Protein AF-A0A235B811-F1 (afdb_monomer)

Foldseek 3Di:
DDPPPDPPPPFDWDQPDDDPDQDQQDKGKTKTFDAAQKKKFKDDPRDTQWIDGAHNRRIDITIGGRHDDDDDIDIDID

Secondary structure (DSSP, 8-state):
--------PPPEEE-----S-PPTTPPPEEEEE-STT-EEEEEETTEEEEEEE--TTSEEEEEPPSS--SS--EEEE-

Mean predicted aligned error: 8.86 Å

Solvent-accessible surface area (backbone atoms only — not comparable to full-atom values): 4874 Å² total; per-residue (Å²): 135,83,80,78,75,72,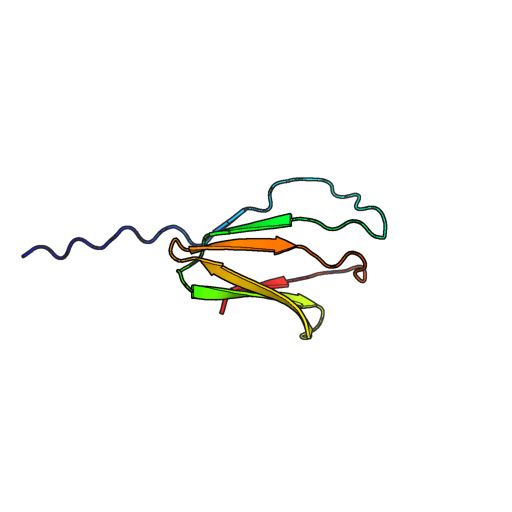79,76,74,74,71,43,80,47,70,67,84,81,66,102,73,71,58,94,59,53,61,51,68,42,35,35,37,47,62,52,71,30,38,39,32,38,30,44,97,87,44,76,78,41,74,36,58,19,39,89,86,4,44,36,68,39,70,48,62,38,70,77,77,89,78,80,70,45,82,43,79,93

Sequence (78 aa):
MTKEKSPKKPIGITIIEKPMDLSPGETVKITGVTLPSVNVELVKDGTVLKKTKSDEVGEYTLETPASWEPGVHTLKIK

Organism: NCBI:txid1642702

Structure (mmCIF, N/CA/C/O backbone):
data_AF-A0A235B811-F1
#
_entry.id   AF-A0A235B811-F1
#
loop_
_atom_site.group_PDB
_atom_site.id
_atom_site.type_symbol
_atom_site.label_atom_id
_atom_site.label_alt_id
_atom_site.label_comp_id
_atom_site.label_asym_id
_atom_site.label_entity_id
_atom_site.label_seq_id
_atom_site.pdbx_PDB_ins_code
_atom_site.Cartn_x
_atom_site.Cartn_y
_atom_site.Cartn_z
_atom_site.occupancy
_atom_site.B_iso_or_equiv
_atom_site.auth_seq_id
_atom_site.auth_comp_id
_atom_site.auth_asym_id
_atom_site.auth_atom_id
_atom_site.pdbx_PDB_model_num
ATOM 1 N N . MET A 1 1 ? -29.962 7.581 27.764 1.00 40.00 1 MET A N 1
ATOM 2 C CA . MET A 1 1 ? -28.581 7.189 27.407 1.00 40.00 1 MET A CA 1
ATOM 3 C C . MET A 1 1 ? -28.427 7.304 25.901 1.00 40.00 1 MET A C 1
ATOM 5 O O . MET A 1 1 ? -28.803 6.396 25.170 1.00 40.00 1 MET A O 1
ATOM 9 N N . THR A 1 2 ? -27.978 8.460 25.427 1.00 40.03 2 THR A N 1
ATOM 10 C CA . THR A 1 2 ? -27.775 8.717 23.999 1.00 40.03 2 THR A CA 1
ATOM 11 C C . THR A 1 2 ? -26.458 8.058 23.603 1.00 40.03 2 THR A C 1
ATOM 13 O O . THR A 1 2 ? -25.412 8.428 24.124 1.00 40.03 2 THR A O 1
ATOM 16 N N . LYS A 1 3 ? -26.497 7.029 22.747 1.00 47.34 3 LYS A N 1
ATOM 17 C CA . LYS A 1 3 ? -25.279 6.467 22.149 1.00 47.34 3 LYS A CA 1
ATOM 18 C C . LYS A 1 3 ? -24.704 7.528 21.215 1.00 47.34 3 LYS A C 1
ATOM 20 O O . LYS A 1 3 ? -25.208 7.707 20.108 1.00 47.34 3 LYS A O 1
ATOM 25 N N . GLU A 1 4 ? -23.694 8.248 21.680 1.00 45.19 4 GLU A N 1
ATOM 26 C CA . GLU A 1 4 ? -22.884 9.121 20.841 1.00 45.19 4 GLU A CA 1
ATOM 27 C C . GLU A 1 4 ? -22.213 8.232 19.785 1.00 45.19 4 GLU A C 1
ATOM 29 O O . GLU A 1 4 ? -21.350 7.408 20.089 1.00 45.19 4 GLU A O 1
ATOM 34 N N . LYS A 1 5 ? -22.701 8.286 18.540 1.00 47.31 5 LYS A N 1
ATOM 35 C CA . LYS A 1 5 ? -22.007 7.656 17.415 1.00 47.31 5 LYS A CA 1
ATOM 36 C C . LYS A 1 5 ? -20.692 8.410 17.272 1.00 47.31 5 LYS A C 1
ATOM 38 O O . LYS A 1 5 ? -20.705 9.545 16.805 1.00 47.31 5 LYS A O 1
ATOM 43 N N . SER A 1 6 ? -19.588 7.781 17.666 1.00 50.78 6 SER A N 1
ATOM 44 C CA . SER A 1 6 ? -18.247 8.288 17.390 1.00 50.78 6 SER A CA 1
ATOM 45 C C . SER A 1 6 ? -18.164 8.706 15.916 1.00 50.78 6 SER A C 1
ATOM 47 O O . SER A 1 6 ? -18.668 7.968 15.054 1.00 50.78 6 SER A O 1
ATOM 49 N N . PRO A 1 7 ? -17.584 9.873 15.595 1.00 49.12 7 PRO A N 1
ATOM 50 C CA . PRO A 1 7 ? -17.464 10.309 14.214 1.00 49.12 7 PRO A CA 1
ATOM 51 C C . PRO A 1 7 ? -16.664 9.253 13.449 1.00 49.12 7 PRO A C 1
ATOM 53 O O . PRO A 1 7 ? -15.521 8.953 13.791 1.00 49.12 7 PRO A O 1
ATOM 56 N N . LYS A 1 8 ? -17.271 8.640 12.425 1.00 53.88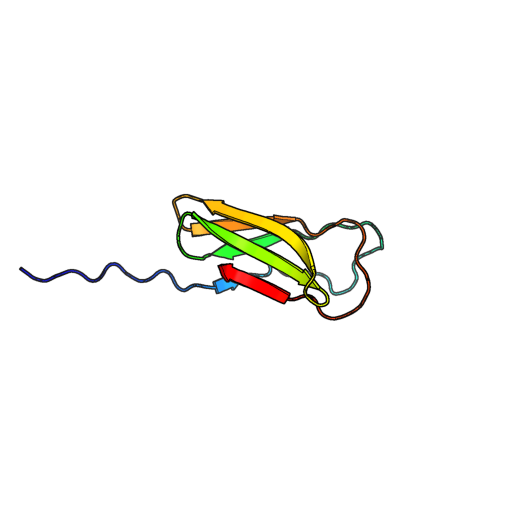 8 LYS A N 1
ATOM 57 C CA . LYS A 1 8 ? -16.531 7.783 11.496 1.00 53.88 8 LYS A CA 1
ATOM 58 C C . LYS A 1 8 ? -15.533 8.690 10.778 1.00 53.88 8 LYS A C 1
ATOM 60 O O . LYS A 1 8 ? -15.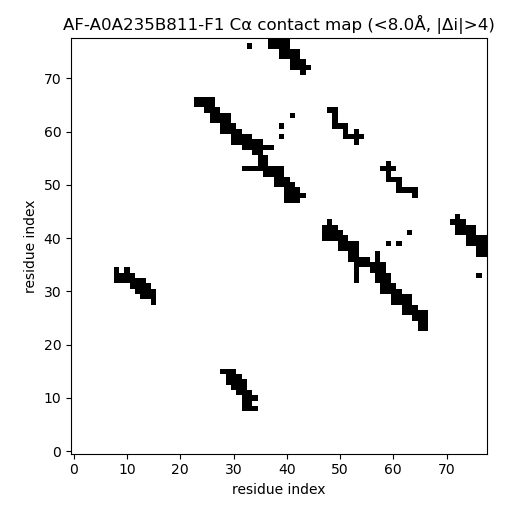953 9.467 9.922 1.00 53.88 8 LYS A O 1
ATOM 65 N N . LYS A 1 9 ? -14.247 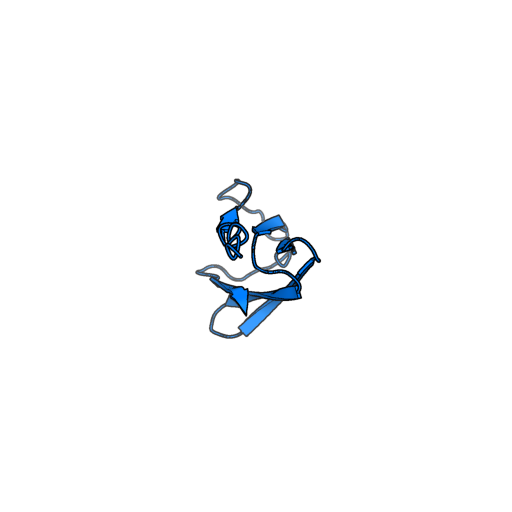8.626 11.149 1.00 54.03 9 LYS A N 1
ATOM 66 C CA . LYS A 1 9 ? -13.159 9.288 10.408 1.00 54.03 9 LYS A CA 1
ATOM 67 C C . LYS A 1 9 ? -13.341 8.889 8.932 1.00 54.03 9 LYS A C 1
ATOM 69 O O . LYS A 1 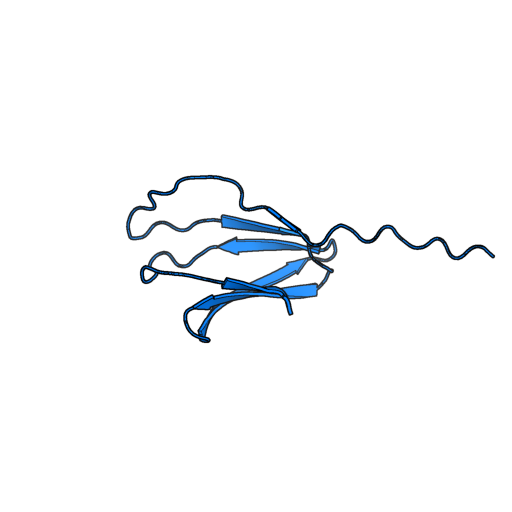9 ? -13.516 7.693 8.672 1.00 54.03 9 LYS A O 1
ATOM 74 N N . PRO A 1 10 ? -13.433 9.839 7.987 1.00 60.19 10 PRO A N 1
ATOM 75 C CA . PRO A 1 10 ? -13.640 9.488 6.590 1.00 60.19 10 PRO A CA 1
ATOM 76 C C . PRO A 1 10 ? -12.465 8.616 6.139 1.00 60.19 10 PRO A C 1
ATOM 78 O O . PRO A 1 10 ? -11.312 9.024 6.254 1.00 60.19 10 PRO A O 1
ATOM 81 N N . ILE A 1 11 ? -12.758 7.393 5.687 1.00 64.12 11 ILE A N 1
ATOM 82 C CA . ILE A 1 11 ? -11.757 6.532 5.052 1.00 64.12 11 ILE A CA 1
ATOM 83 C C . ILE A 1 11 ? -11.399 7.220 3.738 1.00 64.12 11 ILE A C 1
ATOM 85 O O . ILE A 1 11 ? -12.270 7.429 2.893 1.00 64.12 11 ILE A O 1
ATOM 89 N N . GLY A 1 12 ? -10.141 7.617 3.594 1.00 61.62 12 GLY A N 1
ATOM 90 C CA . GLY A 1 12 ? -9.691 8.461 2.500 1.00 61.62 12 GLY A CA 1
ATOM 91 C C . GLY A 1 12 ? -8.233 8.194 2.169 1.00 61.62 12 GLY A C 1
ATOM 92 O O . GLY A 1 12 ? -7.387 8.062 3.054 1.00 61.62 12 GLY A O 1
ATOM 93 N N . ILE A 1 13 ? -7.948 8.106 0.874 1.00 60.94 13 ILE A N 1
ATOM 94 C CA . ILE A 1 13 ? -6.585 8.031 0.357 1.00 60.94 13 ILE A CA 1
ATOM 95 C C . ILE A 1 13 ? -6.176 9.460 0.020 1.00 60.94 13 ILE A C 1
ATOM 97 O O . ILE A 1 13 ? -6.731 10.055 -0.902 1.00 60.94 13 ILE A O 1
ATOM 101 N N . THR A 1 14 ? -5.207 9.997 0.754 1.00 57.09 14 THR A N 1
ATOM 102 C CA . THR A 1 14 ? -4.575 11.268 0.400 1.00 57.09 14 THR A CA 1
ATOM 103 C C . THR A 1 14 ? -3.249 10.942 -0.259 1.00 57.09 14 THR A C 1
ATOM 105 O O . THR A 1 14 ? -2.235 10.753 0.411 1.00 57.09 14 THR A O 1
ATOM 108 N N . ILE A 1 15 ? -3.251 10.861 -1.588 1.00 56.94 15 ILE A N 1
ATOM 109 C CA . ILE A 1 15 ? -1.995 10.878 -2.333 1.00 56.94 15 ILE A CA 1
ATOM 110 C C . ILE A 1 15 ? -1.421 12.276 -2.111 1.00 56.94 15 ILE A C 1
ATOM 112 O O . ILE A 1 15 ? -1.990 13.245 -2.606 1.00 56.94 15 ILE A O 1
ATOM 116 N N . ILE A 1 16 ? -0.355 12.394 -1.316 1.00 51.78 16 ILE A N 1
ATOM 117 C CA . ILE A 1 16 ? 0.375 13.656 -1.201 1.00 51.78 16 ILE A CA 1
ATOM 118 C C . ILE A 1 16 ? 1.041 13.854 -2.568 1.00 51.78 16 ILE A C 1
ATOM 120 O O . ILE A 1 16 ? 2.033 13.211 -2.897 1.00 51.78 16 ILE A O 1
ATOM 124 N N . GLU A 1 17 ? 0.372 14.644 -3.403 1.00 52.34 17 GLU A N 1
ATOM 125 C CA . GLU A 1 17 ? 0.756 15.118 -4.737 1.00 52.34 17 GLU A CA 1
ATOM 126 C C . GLU A 1 17 ? 2.259 15.503 -4.722 1.00 52.34 17 GLU A C 1
ATOM 128 O O . GLU A 1 17 ? 2.662 16.252 -3.837 1.00 52.34 17 GLU A O 1
ATOM 133 N N . LYS A 1 18 ? 3.204 15.033 -5.563 1.00 49.38 18 LYS A N 1
ATOM 134 C CA . LYS A 1 18 ? 3.360 14.998 -7.047 1.00 49.38 18 LYS A CA 1
ATOM 135 C C . LYS A 1 18 ? 4.896 14.710 -7.329 1.00 49.38 18 LYS A C 1
ATOM 137 O O . LYS A 1 18 ? 5.654 14.969 -6.396 1.00 49.38 18 LYS A O 1
ATOM 142 N N . PRO A 1 19 ? 5.431 14.282 -8.521 1.00 54.59 19 PRO A N 1
ATOM 143 C CA . PRO A 1 19 ? 4.861 14.286 -9.871 1.00 54.59 19 PRO A CA 1
ATOM 144 C C . PRO A 1 19 ? 4.713 12.972 -10.635 1.00 54.59 19 PRO A C 1
ATOM 146 O O . PRO A 1 19 ? 5.444 12.008 -10.485 1.00 54.59 19 PRO A O 1
ATOM 149 N N . MET A 1 20 ? 3.781 13.101 -11.579 1.00 47.62 20 MET A N 1
ATOM 150 C CA . MET A 1 20 ? 3.525 12.432 -12.861 1.00 47.62 20 MET A CA 1
ATOM 151 C C . MET A 1 20 ? 4.752 12.084 -13.743 1.00 47.62 20 MET A C 1
ATOM 153 O O . MET A 1 20 ? 4.551 11.660 -14.871 1.00 47.62 20 MET A O 1
ATOM 157 N N . ASP A 1 21 ? 5.978 12.233 -13.234 1.00 57.00 21 ASP A N 1
ATOM 158 C CA . ASP A 1 21 ? 7.256 11.886 -13.868 1.00 57.00 21 ASP A CA 1
ATOM 159 C C . ASP A 1 21 ? 8.179 11.315 -12.787 1.00 57.00 21 ASP A C 1
ATOM 161 O O . ASP A 1 21 ? 9.016 12.013 -12.215 1.00 57.00 21 ASP A O 1
ATOM 165 N N . LEU A 1 22 ? 7.972 10.049 -12.439 1.00 61.69 22 LEU A N 1
ATOM 166 C CA . LEU A 1 22 ? 8.867 9.349 -11.528 1.00 61.69 22 LEU A CA 1
ATOM 167 C C . LEU A 1 22 ? 10.037 8.815 -12.336 1.00 61.69 22 LEU A C 1
ATOM 169 O O . LEU A 1 22 ? 9.839 8.086 -13.312 1.00 61.69 22 LEU A O 1
ATOM 173 N N . SER A 1 23 ? 11.254 9.167 -11.930 1.00 65.38 23 SER A N 1
ATOM 174 C CA . SER A 1 23 ? 12.433 8.557 -12.535 1.00 65.38 23 SER A CA 1
ATOM 175 C C . SER A 1 23 ? 12.472 7.065 -12.181 1.00 65.38 23 SER A C 1
ATOM 177 O O . SER A 1 23 ? 12.070 6.681 -11.076 1.00 65.38 23 SER A O 1
ATOM 179 N N . PRO A 1 24 ? 12.963 6.189 -13.076 1.00 66.19 24 PRO A N 1
ATOM 180 C CA . PRO A 1 24 ? 13.171 4.787 -12.736 1.00 66.19 24 PRO A CA 1
ATOM 181 C C . PRO A 1 24 ? 14.048 4.671 -11.482 1.00 66.19 24 PRO A C 1
ATOM 183 O O . PRO A 1 24 ? 15.146 5.223 -11.448 1.00 66.19 24 PRO A O 1
ATOM 186 N N . GLY A 1 25 ? 13.580 3.955 -10.458 1.00 69.38 25 GLY A N 1
ATOM 187 C CA . GLY A 1 25 ? 14.293 3.820 -9.183 1.00 69.38 25 GLY A CA 1
ATOM 188 C C . GLY A 1 25 ? 13.762 4.706 -8.052 1.00 69.38 25 GLY A C 1
ATOM 189 O O . GLY A 1 25 ? 14.197 4.539 -6.914 1.00 69.38 25 GLY A O 1
ATOM 190 N N . GLU A 1 26 ? 12.830 5.621 -8.323 1.00 73.94 26 GLU A N 1
ATOM 191 C CA . GLU A 1 26 ? 12.296 6.536 -7.315 1.00 73.94 26 GLU A CA 1
ATOM 192 C C . GLU A 1 26 ? 11.098 5.935 -6.557 1.00 73.94 26 GLU A C 1
ATOM 194 O O . GLU A 1 26 ? 10.167 5.374 -7.143 1.00 73.94 26 GLU A O 1
ATOM 199 N N . THR A 1 27 ? 11.123 6.048 -5.226 1.00 79.75 27 THR A N 1
ATOM 200 C CA . THR A 1 27 ? 10.033 5.605 -4.345 1.00 79.75 27 THR A CA 1
ATOM 201 C C . THR A 1 27 ? 9.113 6.768 -3.999 1.00 79.75 27 THR A C 1
ATOM 203 O O . THR A 1 27 ? 9.579 7.822 -3.571 1.00 79.75 27 THR A O 1
ATOM 206 N N . VAL A 1 28 ? 7.805 6.549 -4.070 1.00 82.00 28 VAL A N 1
ATOM 207 C CA . VAL A 1 28 ? 6.772 7.499 -3.650 1.00 82.00 28 VAL A CA 1
ATOM 208 C C . VAL A 1 28 ? 6.208 7.085 -2.299 1.00 82.00 28 VAL A C 1
ATOM 210 O O . VAL A 1 28 ? 5.999 5.901 -2.030 1.00 82.00 28 VAL A O 1
ATOM 213 N N . LYS A 1 29 ? 5.915 8.071 -1.448 1.00 86.00 29 LYS A N 1
ATOM 214 C CA . LYS A 1 29 ? 5.183 7.860 -0.196 1.00 86.00 29 LYS A CA 1
ATOM 215 C C . LYS A 1 29 ? 3.695 8.059 -0.430 1.00 86.00 29 LYS A C 1
ATOM 217 O O . LYS A 1 29 ? 3.248 9.154 -0.749 1.00 86.00 29 LYS A O 1
ATOM 222 N N . ILE A 1 30 ? 2.929 6.993 -0.241 1.00 86.31 30 ILE A N 1
ATOM 223 C CA . ILE A 1 30 ? 1.470 7.021 -0.249 1.00 86.31 30 ILE A CA 1
ATOM 224 C C . ILE A 1 30 ? 1.012 7.040 1.200 1.00 86.31 30 ILE A C 1
ATOM 226 O O . ILE A 1 30 ? 1.235 6.082 1.939 1.00 86.31 30 ILE A O 1
ATOM 230 N N . THR A 1 31 ? 0.350 8.115 1.604 1.00 87.25 31 THR A N 1
ATOM 231 C CA . THR A 1 31 ? -0.241 8.228 2.938 1.00 87.25 31 THR A CA 1
ATOM 232 C C . THR A 1 31 ? -1.758 8.169 2.863 1.00 87.25 31 THR A C 1
ATOM 234 O O . THR A 1 31 ? -2.358 8.383 1.810 1.00 87.25 31 THR A O 1
ATOM 237 N N . GLY A 1 32 ? -2.412 7.895 3.977 1.00 87.50 32 GLY A N 1
ATOM 238 C CA . GLY A 1 32 ? -3.859 7.997 4.038 1.00 87.50 32 GLY A CA 1
ATOM 239 C C . GLY A 1 32 ? -4.402 7.634 5.400 1.00 87.50 32 GLY A C 1
ATOM 240 O O . GLY A 1 32 ? -3.657 7.365 6.343 1.00 87.50 32 GLY A O 1
ATOM 241 N N . VAL A 1 33 ? -5.727 7.635 5.477 1.00 87.88 33 VAL A N 1
ATOM 242 C CA . VAL A 1 33 ? -6.463 7.352 6.701 1.00 87.88 33 VAL A CA 1
ATOM 243 C C . VAL A 1 33 ? -7.492 6.260 6.434 1.00 87.88 33 VAL A C 1
ATOM 245 O O . VAL A 1 33 ? -8.281 6.324 5.492 1.00 87.88 33 VAL A O 1
ATOM 248 N N . THR A 1 34 ? -7.498 5.251 7.292 1.00 88.25 34 THR A N 1
ATOM 249 C CA . THR A 1 34 ? -8.444 4.137 7.319 1.00 88.25 34 THR A CA 1
ATOM 250 C C . THR A 1 34 ? -8.811 3.806 8.772 1.00 88.25 34 THR A C 1
ATOM 252 O O . THR A 1 34 ? -8.577 4.606 9.676 1.00 88.25 34 THR A O 1
ATOM 255 N N . LEU A 1 35 ? -9.445 2.663 9.023 1.00 88.94 35 LEU A N 1
ATOM 256 C CA . LEU A 1 35 ? -9.676 2.175 10.381 1.00 88.94 35 LEU A CA 1
ATOM 257 C C . LEU A 1 35 ? -8.354 1.717 11.024 1.00 88.94 35 LEU A C 1
ATOM 259 O O . LEU A 1 35 ? -7.466 1.258 10.305 1.00 88.94 35 LEU A O 1
ATOM 263 N N . PRO A 1 36 ? -8.206 1.798 12.356 1.00 91.75 36 PRO A N 1
ATOM 264 C CA . PRO A 1 36 ? -7.014 1.308 13.039 1.00 91.75 36 PRO A CA 1
ATOM 265 C C . PRO A 1 36 ? -6.735 -0.173 12.787 1.00 91.75 36 PRO A C 1
ATOM 267 O O . PRO A 1 36 ? -7.657 -0.986 12.718 1.00 91.75 36 PRO A O 1
ATOM 270 N N . SER A 1 37 ? -5.453 -0.534 12.720 1.00 90.38 37 SER A N 1
ATOM 271 C CA . SER A 1 37 ? -4.999 -1.921 12.563 1.00 90.38 37 SER A CA 1
ATOM 272 C C . SER A 1 37 ? -5.483 -2.662 11.301 1.00 90.38 37 SER A C 1
ATOM 274 O O . SER A 1 37 ? -5.504 -3.896 11.279 1.00 90.38 37 SER A O 1
ATOM 276 N N . VAL A 1 38 ? -5.811 -1.937 10.236 1.00 91.88 38 VAL A N 1
ATOM 277 C CA . VAL A 1 38 ? -6.264 -2.467 8.941 1.00 91.88 38 VAL A CA 1
ATOM 278 C C . VAL A 1 38 ? -5.098 -2.569 7.966 1.00 91.88 38 VAL A C 1
ATOM 280 O O . VAL A 1 38 ? -4.173 -1.758 7.988 1.00 91.88 38 VAL A O 1
ATOM 283 N N . ASN A 1 39 ? -5.113 -3.583 7.102 1.00 93.88 39 ASN A N 1
ATOM 284 C CA . ASN A 1 39 ? -4.056 -3.763 6.117 1.00 93.88 39 ASN A CA 1
ATOM 285 C C . ASN A 1 39 ? -4.310 -2.891 4.891 1.00 93.88 39 ASN A C 1
ATOM 287 O O . ASN A 1 39 ? -5.422 -2.828 4.369 1.00 93.88 39 ASN A O 1
ATOM 291 N N . VAL A 1 40 ? -3.247 -2.276 4.387 1.00 92.81 40 VAL A N 1
ATOM 292 C CA . VAL A 1 40 ? -3.255 -1.538 3.128 1.00 92.81 40 VAL A CA 1
ATOM 293 C C . VAL A 1 40 ? -2.245 -2.183 2.192 1.00 92.81 40 VAL A C 1
ATOM 295 O O . VAL A 1 40 ? -1.073 -2.334 2.531 1.00 92.81 40 VAL A O 1
ATOM 298 N N . GLU A 1 41 ? -2.706 -2.594 1.018 1.00 94.00 41 GLU A N 1
ATOM 299 C CA . GLU A 1 41 ? -1.933 -3.352 0.038 1.00 94.00 41 GLU A CA 1
ATOM 300 C C . GLU A 1 41 ? -1.865 -2.588 -1.285 1.00 94.00 41 GLU A C 1
ATOM 302 O O . GLU A 1 41 ? -2.891 -2.182 -1.830 1.00 94.00 41 GLU A O 1
ATOM 307 N N . LEU A 1 42 ? -0.655 -2.430 -1.820 1.00 91.69 42 LEU A N 1
ATOM 308 C CA . LEU A 1 42 ? -0.419 -2.000 -3.194 1.00 91.69 42 LEU A CA 1
ATOM 309 C C . LEU A 1 42 ? -0.390 -3.241 -4.085 1.00 91.69 42 LEU A C 1
ATOM 311 O O . LEU A 1 42 ? 0.433 -4.135 -3.877 1.00 91.69 42 LEU A O 1
ATOM 315 N N . VAL A 1 43 ? -1.280 -3.292 -5.070 1.00 90.94 43 VAL A N 1
ATOM 316 C CA . VAL A 1 43 ? -1.513 -4.469 -5.910 1.00 90.94 43 VAL A CA 1
ATOM 317 C C . VAL A 1 43 ? -1.371 -4.112 -7.387 1.00 90.94 43 VAL A C 1
ATOM 319 O O . VAL A 1 43 ? -1.901 -3.091 -7.828 1.00 90.94 43 VAL A O 1
ATOM 322 N N . LYS A 1 44 ? -0.722 -4.989 -8.156 1.00 87.38 44 LYS A N 1
ATOM 323 C CA . LYS A 1 44 ? -0.700 -4.977 -9.626 1.00 87.38 44 LYS A CA 1
ATOM 324 C C . LYS A 1 44 ? -1.054 -6.372 -10.133 1.00 87.38 44 LYS A C 1
ATOM 326 O O . LYS A 1 44 ? -0.523 -7.349 -9.616 1.00 87.38 44 LYS A O 1
ATOM 331 N N . ASP A 1 45 ? -1.993 -6.464 -11.074 1.00 89.69 45 ASP A N 1
ATOM 332 C CA . ASP A 1 45 ? -2.406 -7.727 -11.713 1.00 89.69 45 ASP A CA 1
ATOM 333 C C . ASP A 1 45 ? -2.736 -8.865 -10.721 1.00 89.69 45 ASP A C 1
ATOM 335 O O . ASP A 1 45 ? -2.492 -10.041 -10.964 1.00 89.69 45 ASP A O 1
ATOM 339 N N . GLY A 1 46 ? -3.289 -8.504 -9.556 1.00 90.19 46 GLY A N 1
ATOM 340 C CA . GLY A 1 46 ? -3.637 -9.445 -8.484 1.00 90.19 46 GLY A CA 1
ATOM 341 C C . GLY A 1 46 ? -2.505 -9.776 -7.503 1.00 90.19 46 GLY A C 1
ATOM 342 O O . GLY A 1 46 ? -2.790 -10.304 -6.428 1.00 90.19 46 GLY A O 1
ATOM 343 N N . THR A 1 47 ? -1.263 -9.394 -7.798 1.00 90.69 47 THR A N 1
ATOM 344 C CA . THR A 1 47 ? -0.095 -9.597 -6.930 1.00 90.69 47 THR A CA 1
ATOM 345 C C . THR A 1 47 ? 0.105 -8.428 -5.970 1.00 90.69 47 THR A C 1
ATOM 347 O O . THR A 1 47 ? 0.102 -7.263 -6.373 1.00 90.69 47 THR A O 1
ATOM 350 N N . VAL A 1 48 ? 0.318 -8.730 -4.687 1.00 92.44 48 VAL A N 1
ATOM 351 C CA . VAL A 1 48 ? 0.676 -7.730 -3.670 1.00 92.44 48 VAL A CA 1
ATOM 352 C C . VAL A 1 48 ? 2.150 -7.360 -3.831 1.00 92.44 48 VAL A C 1
ATOM 354 O O . VAL A 1 48 ? 3.025 -8.190 -3.610 1.00 92.44 48 VAL A O 1
ATOM 357 N N . LEU A 1 49 ? 2.420 -6.106 -4.186 1.00 91.19 49 LEU A N 1
ATOM 358 C CA . LEU A 1 49 ? 3.778 -5.571 -4.326 1.00 91.19 49 LEU A CA 1
ATOM 359 C C . LEU A 1 49 ? 4.316 -5.037 -2.997 1.00 91.19 49 LEU A C 1
ATOM 361 O O . LEU A 1 49 ? 5.483 -5.220 -2.655 1.00 91.19 49 LEU A O 1
ATOM 365 N N . LYS A 1 50 ? 3.454 -4.347 -2.245 1.00 92.44 50 LYS A N 1
ATOM 366 C CA . LYS A 1 50 ? 3.762 -3.778 -0.931 1.00 92.44 50 LYS A CA 1
ATOM 367 C C . LYS A 1 50 ? 2.550 -3.865 -0.027 1.00 92.44 50 LYS A C 1
ATOM 369 O O . LYS A 1 50 ? 1.408 -3.851 -0.483 1.00 92.44 50 LYS A O 1
ATOM 374 N N . LYS A 1 51 ? 2.820 -3.916 1.270 1.00 94.88 51 LYS A N 1
ATOM 375 C CA . LYS A 1 51 ? 1.813 -3.960 2.316 1.00 94.88 51 LYS A CA 1
ATOM 376 C C . LYS A 1 51 ? 2.269 -3.107 3.488 1.00 94.88 51 LYS A C 1
ATOM 378 O O . LYS A 1 51 ? 3.436 -3.149 3.863 1.00 94.88 51 LYS A O 1
ATOM 383 N N . THR A 1 52 ? 1.335 -2.369 4.060 1.00 95.12 52 THR A N 1
ATOM 384 C CA . THR A 1 52 ? 1.487 -1.691 5.344 1.00 95.12 52 THR A CA 1
ATOM 385 C C . THR A 1 52 ? 0.251 -1.965 6.196 1.00 95.12 52 THR A C 1
ATOM 387 O O . THR A 1 52 ? 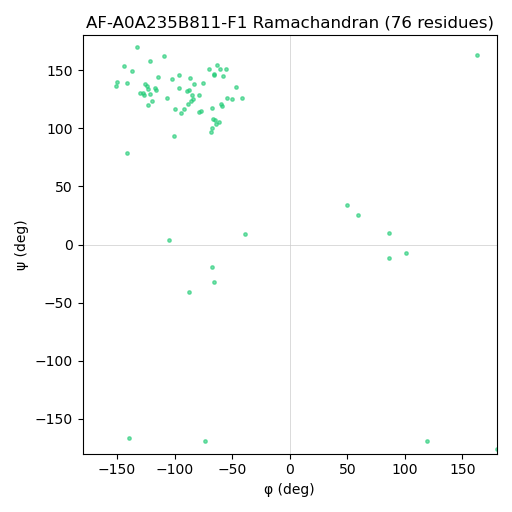-0.738 -2.533 5.720 1.00 95.12 52 THR A O 1
ATOM 390 N N . LYS A 1 53 ? 0.310 -1.593 7.468 1.00 95.25 53 LYS A N 1
ATOM 391 C CA . LYS A 1 53 ? -0.815 -1.669 8.395 1.00 95.25 53 LYS A CA 1
ATOM 392 C C . LYS A 1 53 ? -1.038 -0.275 8.960 1.00 95.25 53 LYS A C 1
ATOM 394 O O . LYS A 1 53 ? -0.063 0.397 9.286 1.00 95.25 53 LYS A O 1
ATOM 399 N N . SER A 1 54 ? -2.291 0.157 9.041 1.00 93.88 54 SER A N 1
ATOM 400 C CA . SER A 1 54 ? -2.609 1.407 9.720 1.00 93.88 54 SER A CA 1
ATOM 401 C C . SER A 1 54 ? -2.314 1.300 11.212 1.00 93.88 54 SER A C 1
ATOM 403 O O . SER A 1 54 ? -2.444 0.231 11.821 1.00 93.88 54 SER A O 1
ATOM 405 N N . ASP A 1 55 ? -1.905 2.418 11.790 1.00 94.50 55 ASP A N 1
ATOM 406 C CA . ASP A 1 55 ? -1.606 2.537 13.209 1.00 94.50 55 ASP A CA 1
ATOM 407 C C . ASP A 1 55 ? -2.880 2.555 14.079 1.00 94.50 55 ASP A C 1
ATOM 409 O O . ASP A 1 55 ? -3.992 2.255 13.629 1.00 94.50 55 ASP A O 1
ATOM 413 N N . GLU A 1 56 ? -2.717 2.879 15.360 1.00 93.12 56 GLU A N 1
ATOM 414 C CA . GLU A 1 56 ? -3.799 2.929 16.349 1.00 93.12 56 GLU A CA 1
ATOM 415 C C . GLU A 1 56 ? -4.817 4.051 16.089 1.00 93.12 56 GLU A C 1
ATOM 417 O O . GLU A 1 56 ? -5.953 3.969 16.558 1.00 93.12 56 GLU A O 1
ATOM 422 N N . VAL A 1 57 ? -4.448 5.072 15.308 1.00 89.38 57 VAL A N 1
ATOM 423 C CA . VAL A 1 57 ? -5.312 6.205 14.940 1.00 89.38 57 VAL A CA 1
ATOM 424 C C . VAL A 1 57 ? -5.822 6.120 13.496 1.00 89.38 57 VAL A C 1
ATOM 426 O O . VAL A 1 57 ? -6.552 7.008 13.032 1.00 89.38 57 VAL A O 1
ATOM 429 N N . GLY A 1 58 ? -5.492 5.026 12.803 1.00 88.62 58 GLY A N 1
ATOM 430 C CA . GLY A 1 58 ? -5.944 4.726 11.453 1.00 88.62 58 GLY A CA 1
ATOM 431 C C . GLY A 1 58 ? -5.087 5.342 10.352 1.00 88.62 58 GLY A C 1
ATOM 432 O O . GLY A 1 58 ? -5.484 5.303 9.191 1.00 88.62 58 GLY A O 1
ATOM 433 N N . GLU A 1 59 ? -3.933 5.911 10.672 1.00 91.88 59 GLU A N 1
ATOM 434 C CA . GLU A 1 59 ? -3.026 6.497 9.689 1.00 91.88 59 GLU A CA 1
ATOM 435 C C . GLU A 1 59 ? -2.092 5.432 9.124 1.00 91.88 59 GLU A C 1
ATOM 437 O O . GLU A 1 59 ? -1.692 4.490 9.808 1.00 91.88 59 GLU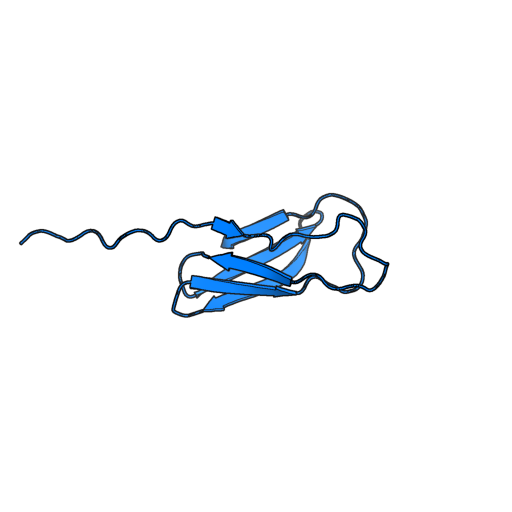 A O 1
ATOM 442 N N . TYR A 1 60 ? -1.777 5.539 7.836 1.00 90.88 60 TYR A N 1
ATOM 443 C CA . TYR A 1 60 ? -0.819 4.651 7.195 1.00 90.88 60 TYR A CA 1
ATOM 444 C C . TYR A 1 60 ? 0.121 5.424 6.281 1.00 90.88 60 TYR A C 1
ATOM 446 O O . TYR A 1 60 ? -0.249 6.420 5.660 1.00 90.88 60 TYR A O 1
ATOM 454 N N . THR A 1 61 ? 1.337 4.898 6.162 1.00 91.81 61 THR A N 1
ATOM 455 C CA . THR A 1 61 ? 2.310 5.277 5.137 1.00 91.81 61 THR A CA 1
ATOM 456 C C . THR A 1 61 ? 2.769 4.008 4.429 1.00 91.81 61 THR A C 1
ATOM 458 O O . THR A 1 61 ? 3.143 3.024 5.073 1.00 91.81 61 THR A O 1
ATOM 461 N N . LEU A 1 62 ? 2.710 4.015 3.101 1.00 90.56 62 LEU A N 1
ATOM 462 C CA . LEU A 1 62 ? 3.206 2.959 2.230 1.00 90.56 62 LEU A CA 1
ATOM 463 C C . LEU A 1 62 ? 4.223 3.564 1.265 1.00 90.56 62 LEU A C 1
ATOM 465 O O . LEU A 1 62 ? 3.894 4.446 0.477 1.00 90.56 62 LEU A O 1
ATOM 469 N N . GLU A 1 63 ? 5.453 3.068 1.318 1.00 88.62 63 GLU A N 1
ATOM 470 C CA . GLU A 1 63 ? 6.491 3.398 0.343 1.00 88.62 63 GLU A CA 1
ATOM 471 C C . GLU A 1 63 ? 6.366 2.461 -0.861 1.00 88.62 63 GLU A C 1
ATOM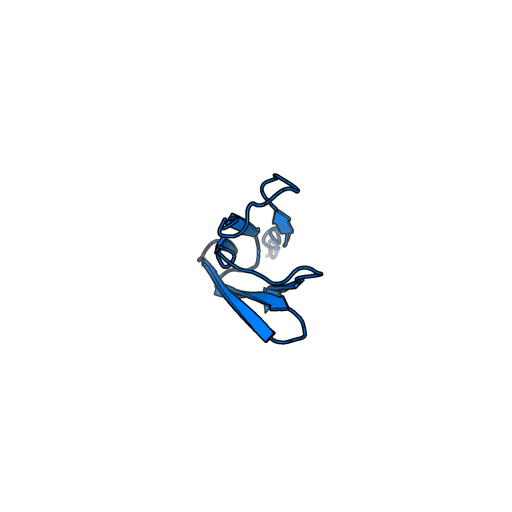 473 O O . GLU A 1 63 ? 6.374 1.232 -0.708 1.00 88.62 63 GLU A O 1
ATOM 478 N N . THR A 1 64 ? 6.211 3.031 -2.059 1.00 85.50 64 THR A N 1
ATOM 479 C CA . THR A 1 64 ? 6.188 2.247 -3.299 1.00 85.50 64 THR A CA 1
ATOM 480 C C . THR A 1 64 ? 7.538 1.554 -3.499 1.00 85.50 64 THR A C 1
ATOM 482 O O . THR A 1 64 ? 8.561 2.005 -2.976 1.00 85.50 64 THR A O 1
ATOM 485 N N . PRO A 1 65 ? 7.587 0.432 -4.234 1.00 83.25 65 PRO A N 1
ATOM 486 C CA . PRO A 1 65 ? 8.867 -0.122 -4.654 1.00 83.25 65 PRO A CA 1
ATOM 487 C C . PRO A 1 65 ? 9.636 0.889 -5.522 1.00 83.25 65 PRO A C 1
ATOM 489 O O . PRO A 1 65 ? 9.034 1.700 -6.222 1.00 83.25 65 PRO A O 1
ATOM 492 N N . ALA A 1 66 ? 10.968 0.817 -5.478 1.00 77.81 66 ALA A N 1
ATOM 493 C CA . ALA A 1 66 ? 11.852 1.669 -6.279 1.00 77.81 66 ALA A CA 1
ATOM 494 C C . ALA A 1 66 ? 11.710 1.391 -7.787 1.00 77.81 66 ALA A C 1
ATOM 496 O O . ALA A 1 66 ? 11.832 2.287 -8.613 1.00 77.81 66 ALA A O 1
ATOM 497 N N . SER A 1 67 ? 11.420 0.140 -8.151 1.00 77.56 67 SER A N 1
ATOM 498 C CA . SER A 1 67 ? 11.137 -0.268 -9.526 1.00 77.56 67 SER A CA 1
ATOM 499 C C . SER A 1 67 ? 9.767 -0.929 -9.596 1.00 77.56 67 SER A C 1
ATOM 501 O O . SER A 1 67 ? 9.417 -1.757 -8.754 1.00 77.56 67 SER A O 1
ATOM 503 N N . TRP A 1 68 ? 8.987 -0.520 -10.584 1.00 78.75 68 TRP A N 1
ATOM 504 C CA . TRP A 1 68 ? 7.597 -0.881 -10.776 1.00 78.75 68 TRP A CA 1
ATOM 505 C C . TRP A 1 68 ? 7.309 -0.868 -12.263 1.00 78.75 68 TRP A C 1
ATOM 507 O O . TRP A 1 68 ? 7.792 -0.020 -13.012 1.00 78.75 68 TRP A O 1
ATOM 517 N N . GLU A 1 69 ? 6.539 -1.854 -12.692 1.00 80.81 69 GLU A N 1
ATOM 518 C CA . GLU A 1 69 ? 6.173 -1.988 -14.090 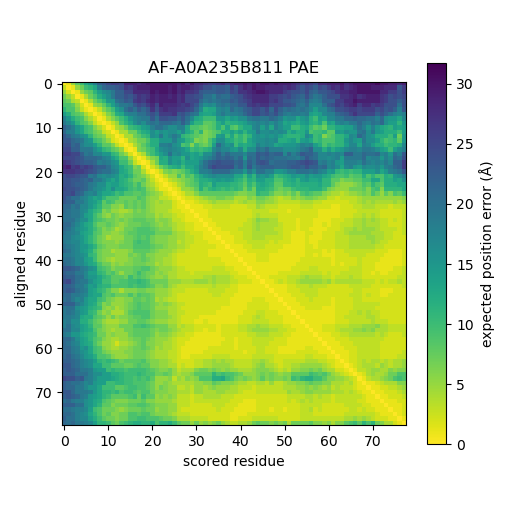1.00 80.81 69 GLU A CA 1
ATOM 519 C C . GLU A 1 69 ? 5.111 -0.954 -14.460 1.00 80.81 69 GLU A C 1
ATOM 521 O O . GLU A 1 69 ? 4.149 -0.778 -13.704 1.00 80.81 69 GLU A O 1
ATOM 526 N N . PRO A 1 70 ? 5.203 -0.322 -15.640 1.00 77.31 70 PRO A N 1
ATOM 527 C CA . PRO A 1 70 ? 4.210 0.646 -16.077 1.00 77.31 70 PRO A CA 1
ATOM 528 C C . PRO A 1 70 ? 2.796 0.050 -16.074 1.00 77.31 70 PRO A C 1
ATOM 530 O O . PRO A 1 70 ? 2.584 -1.153 -16.257 1.00 77.31 70 PRO A O 1
ATOM 533 N N . GLY A 1 71 ? 1.807 0.915 -15.862 1.00 79.88 71 GLY A N 1
ATOM 534 C CA . GLY A 1 71 ? 0.393 0.554 -15.865 1.00 79.88 71 GLY A CA 1
ATOM 535 C C . GLY A 1 71 ? -0.308 0.814 -14.535 1.00 79.88 71 GLY A C 1
ATOM 536 O O . GLY A 1 71 ? 0.207 1.486 -13.640 1.00 79.88 71 GLY A O 1
ATOM 537 N N . VAL A 1 72 ? -1.529 0.294 -14.429 1.00 81.44 72 VAL A N 1
ATOM 538 C CA . VAL A 1 72 ? -2.426 0.587 -13.309 1.00 81.44 72 VAL A CA 1
ATOM 539 C C . VAL A 1 72 ? -2.034 -0.222 -12.077 1.00 81.44 72 VAL A C 1
ATOM 541 O O . VAL A 1 72 ? -1.925 -1.445 -12.123 1.00 81.44 72 VAL A O 1
ATOM 544 N N . HIS A 1 73 ? -1.887 0.479 -10.958 1.00 86.62 73 HIS A N 1
ATOM 545 C CA . HIS A 1 73 ? -1.734 -0.105 -9.632 1.00 86.62 73 HIS A CA 1
ATOM 546 C C . HIS A 1 73 ? -2.946 0.262 -8.783 1.00 86.62 73 HIS A C 1
ATOM 548 O O . HIS A 1 73 ? -3.488 1.359 -8.897 1.00 86.62 73 HIS A O 1
ATOM 554 N N . THR A 1 74 ? -3.379 -0.656 -7.927 1.00 87.44 74 THR A N 1
ATOM 555 C CA . THR A 1 74 ? -4.539 -0.463 -7.053 1.00 87.44 74 THR A CA 1
ATOM 556 C C . THR A 1 74 ? -4.104 -0.491 -5.598 1.00 87.44 74 THR A C 1
ATOM 558 O O . THR A 1 74 ? -3.413 -1.420 -5.183 1.00 87.44 74 THR A O 1
ATOM 561 N N . LEU A 1 75 ? -4.564 0.478 -4.805 1.00 89.00 75 LEU A N 1
ATOM 562 C CA . LEU A 1 75 ? -4.543 0.358 -3.350 1.00 89.00 75 LEU A CA 1
ATOM 563 C C . LEU A 1 75 ? -5.790 -0.394 -2.876 1.00 89.00 75 LEU A C 1
ATOM 565 O O . LEU A 1 75 ? -6.911 -0.024 -3.225 1.00 89.00 75 LEU A O 1
ATOM 569 N N . LYS A 1 76 ? -5.601 -1.430 -2.059 1.00 89.25 76 LYS A N 1
ATOM 570 C CA . LYS A 1 76 ? -6.680 -2.170 -1.396 1.00 89.25 76 LYS A CA 1
ATOM 571 C C . LYS A 1 76 ? -6.562 -2.030 0.114 1.00 89.25 76 LYS A C 1
ATOM 573 O O . LYS A 1 76 ? -5.481 -2.195 0.666 1.00 89.25 76 LYS A O 1
ATOM 578 N N . ILE A 1 77 ? -7.688 -1.772 0.766 1.00 87.81 77 ILE A N 1
ATOM 579 C CA . ILE A 1 77 ? -7.818 -1.708 2.223 1.00 87.81 77 ILE A CA 1
ATOM 580 C C . ILE A 1 77 ? -8.568 -2.976 2.665 1.00 87.81 77 ILE A C 1
ATOM 582 O O . ILE A 1 77 ? -9.623 -3.270 2.099 1.00 87.81 77 ILE A O 1
ATOM 586 N N . LYS A 1 78 ? -8.006 -3.742 3.609 1.00 83.06 78 LYS A N 1
ATOM 587 C CA . LYS A 1 78 ? -8.511 -5.048 4.073 1.00 83.06 78 LYS A CA 1
ATOM 588 C C . LYS A 1 78 ? -8.522 -5.178 5.589 1.00 83.06 78 LYS A C 1
ATOM 590 O O . LYS A 1 78 ? -7.444 -4.991 6.206 1.00 83.06 78 LYS A O 1
#

Radius of gyration: 15.0 Å; Cα contacts (8 Å, |Δi|>4): 143; chains: 1; bounding box: 43×25×44 Å

pLDDT: mean 77.27, std 16.77, range [40.0, 95.25]

Nearest PDB structures (foldseek):
  4tkx-assembly1_L  TM=6.267E-01  e=3.632E-02  Porphyromonas gingivalis
  2yn3-assembly2_B  TM=7.529E-01  e=7.636E-01  Salmonella enterica subsp. enterica serovar Typhimurium str. LT2
  2yn3-assembly3_D  TM=7.114E-01  e=9.455E-01  Salmonella enterica subsp. enterica serovar Typhimurium str. LT2
  2yn3-assembly1_C  TM=7.253E-01  e=7.238E-01  Salmonella enterica subsp. enterica serovar Typhimurium str. LT2
  2yn3-assembly1_A  TM=7.722E-01  e=1.450E+00  Salmonella enterica subsp. enterica serovar Typhimurium str. LT2